Protein AF-A0A944YRF7-F1 (afdb_monomer_lite)

Radius of gyration: 14.52 Å; chains: 1; bounding box: 36×24×34 Å

Sequence (79 aa):
MPRVNLWSRVGNKLYLLLAEQENVTDFDTLFDLVYSINWKQYFKKDFPIHIKSSSVRSELFSARTIQSLSKKAVVKKLV

Structure (mmCIF, N/CA/C/O backbone):
data_AF-A0A944YRF7-F1
#
_entry.id   AF-A0A944YRF7-F1
#
loop_
_atom_site.group_PDB
_atom_site.id
_atom_site.type_symbol
_atom_site.label_atom_id
_atom_site.label_alt_id
_atom_site.label_comp_id
_atom_site.label_asym_id
_atom_site.label_entity_id
_atom_site.label_seq_id
_atom_site.pdbx_PDB_ins_code
_atom_site.Cartn_x
_atom_site.Cartn_y
_atom_site.Cartn_z
_atom_site.occupancy
_atom_site.B_iso_or_equiv
_atom_site.auth_seq_id
_atom_site.auth_comp_id
_atom_site.auth_asym_id
_atom_site.auth_atom_id
_atom_site.pdbx_PDB_model_num
ATOM 1 N N . MET A 1 1 ? -16.090 -1.890 -11.305 1.00 62.09 1 MET A N 1
ATOM 2 C CA . MET A 1 1 ? -15.172 -2.977 -10.890 1.00 62.09 1 MET A CA 1
ATOM 3 C C . MET A 1 1 ? -15.648 -4.396 -11.244 1.00 62.09 1 MET A C 1
ATOM 5 O O . MET A 1 1 ? -14.853 -5.092 -11.862 1.00 62.09 1 MET A O 1
ATOM 9 N N . PRO A 1 2 ? -16.890 -4.856 -10.967 1.00 72.44 2 PRO A N 1
ATOM 10 C CA . PRO A 1 2 ? -17.226 -6.288 -11.092 1.00 72.44 2 PRO A CA 1
ATOM 11 C C . PRO A 1 2 ? -17.232 -6.830 -12.530 1.00 72.44 2 PRO A C 1
ATOM 13 O O . PRO A 1 2 ? -16.918 -7.996 -12.740 1.00 72.44 2 PRO A O 1
ATOM 16 N N . ARG A 1 3 ? -17.520 -5.990 -13.536 1.00 84.19 3 ARG A N 1
ATOM 17 C CA . ARG A 1 3 ? -17.522 -6.421 -14.945 1.00 84.19 3 ARG A CA 1
ATOM 18 C C . ARG A 1 3 ? -16.160 -6.969 -15.385 1.00 84.19 3 ARG A C 1
ATOM 20 O O . ARG A 1 3 ? -16.109 -8.049 -15.951 1.00 84.19 3 ARG A O 1
ATOM 27 N N . VAL A 1 4 ? -15.057 -6.276 -15.107 1.00 87.00 4 VAL A N 1
ATOM 28 C CA . VAL A 1 4 ? -13.737 -6.737 -15.579 1.00 87.00 4 VAL A CA 1
ATOM 29 C C . VAL A 1 4 ? -13.339 -8.053 -14.905 1.00 87.00 4 VAL A C 1
ATOM 31 O O . VAL A 1 4 ? -12.851 -8.948 -15.586 1.00 87.00 4 VAL A O 1
ATOM 34 N N . ASN A 1 5 ? -13.635 -8.216 -13.611 1.00 86.50 5 ASN A N 1
ATOM 35 C CA . ASN A 1 5 ? -13.378 -9.477 -12.909 1.00 86.50 5 ASN A CA 1
ATOM 36 C C . ASN A 1 5 ? -14.211 -10.648 -13.448 1.00 86.50 5 ASN A C 1
ATOM 38 O O . ASN A 1 5 ? -13.729 -11.771 -13.430 1.00 86.50 5 ASN A O 1
ATOM 42 N N . LEU A 1 6 ? -15.441 -10.402 -13.911 1.00 88.19 6 LEU A N 1
ATOM 43 C CA . LEU A 1 6 ? -16.317 -11.457 -14.427 1.00 88.19 6 LEU A CA 1
ATOM 44 C C . LEU A 1 6 ? -16.023 -11.814 -15.892 1.00 88.19 6 LEU A C 1
ATOM 46 O O . LEU A 1 6 ? -16.115 -12.974 -16.279 1.00 88.19 6 LEU A O 1
ATOM 50 N N . TRP A 1 7 ? -15.699 -10.815 -16.718 1.00 90.75 7 TRP A N 1
ATOM 51 C CA . TRP A 1 7 ? -15.596 -10.974 -18.173 1.00 90.75 7 TRP A CA 1
ATOM 52 C C . TRP A 1 7 ? -14.168 -11.227 -18.674 1.00 90.75 7 TRP A C 1
ATOM 54 O O . TRP A 1 7 ? -13.995 -11.636 -19.823 1.00 90.75 7 TRP A O 1
ATOM 64 N N . SER A 1 8 ? -13.139 -11.006 -17.851 1.00 90.12 8 SER A N 1
ATOM 65 C CA . SER A 1 8 ? -11.755 -11.293 -18.239 1.00 90.12 8 SER A CA 1
ATOM 66 C C . SER A 1 8 ? -11.499 -12.800 -18.270 1.00 90.12 8 SER A C 1
ATOM 68 O O . SER A 1 8 ? -11.551 -13.468 -17.243 1.00 90.12 8 SER A O 1
ATOM 70 N N . ARG A 1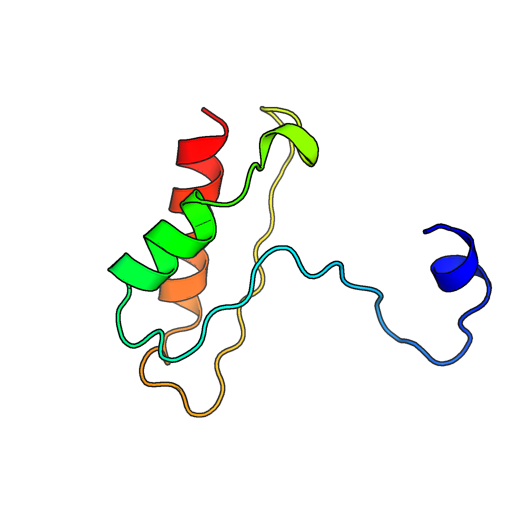 9 ? -11.193 -13.336 -19.456 1.00 89.75 9 ARG A N 1
ATOM 71 C CA . ARG A 1 9 ? -10.835 -14.755 -19.656 1.00 89.75 9 ARG A CA 1
ATOM 72 C C . ARG A 1 9 ? -9.325 -15.003 -19.744 1.00 89.75 9 ARG A C 1
ATOM 74 O O . ARG A 1 9 ? -8.906 -16.147 -19.841 1.00 89.75 9 ARG A O 1
ATOM 81 N N . VAL A 1 10 ? -8.526 -13.933 -19.749 1.00 91.44 10 VAL A N 1
ATOM 82 C CA . VAL A 1 10 ? -7.067 -13.972 -19.984 1.00 91.44 10 VAL A CA 1
ATOM 83 C C . VAL A 1 10 ? -6.282 -13.362 -18.819 1.00 91.44 10 VAL A C 1
ATOM 85 O O . VAL A 1 10 ? -5.134 -13.721 -18.579 1.00 91.44 10 VAL A O 1
ATOM 88 N N . GLY A 1 11 ? -6.879 -12.428 -18.072 1.00 86.06 11 GLY A N 1
ATOM 89 C CA . GLY A 1 11 ? -6.195 -11.758 -16.970 1.00 86.06 11 GLY A CA 1
ATOM 90 C C . GLY A 1 11 ? -6.065 -12.655 -15.741 1.00 86.06 11 GLY A C 1
ATOM 91 O O . GLY A 1 11 ? -7.064 -13.128 -15.213 1.00 86.06 11 GLY A O 1
ATOM 92 N N . ASN A 1 12 ? -4.841 -12.817 -15.235 1.00 88.31 12 ASN A N 1
ATOM 93 C CA . ASN A 1 12 ? -4.589 -13.605 -14.026 1.00 88.31 12 ASN A CA 1
ATOM 94 C C . ASN A 1 12 ? -5.138 -12.929 -12.758 1.00 88.31 12 ASN A C 1
ATOM 96 O O . ASN A 1 12 ? -5.715 -13.590 -11.898 1.00 88.31 12 ASN A O 1
ATOM 100 N N . LYS A 1 13 ? -4.906 -11.617 -12.600 1.00 88.38 13 LYS A N 1
ATOM 101 C CA . LYS A 1 13 ? -5.299 -10.827 -11.419 1.00 88.38 13 LYS A CA 1
ATOM 102 C C . LYS A 1 13 ? -5.611 -9.390 -11.817 1.00 88.38 13 LYS A C 1
ATOM 104 O O . LYS A 1 13 ? -4.931 -8.833 -12.674 1.00 88.38 13 LYS A O 1
ATOM 109 N N . LEU A 1 14 ? -6.599 -8.794 -11.151 1.00 89.38 14 LEU A N 1
ATOM 110 C CA . LEU A 1 14 ? -6.910 -7.372 -11.253 1.00 89.38 14 LEU A CA 1
ATOM 111 C C . LEU A 1 14 ? -6.385 -6.655 -10.005 1.00 89.38 14 LEU A C 1
ATOM 113 O O . LEU A 1 14 ? -6.746 -7.027 -8.888 1.00 89.38 14 LEU A O 1
ATOM 117 N N . TYR A 1 15 ? -5.558 -5.632 -10.198 1.00 90.19 15 TYR A N 1
ATOM 118 C CA . TYR A 1 15 ? -5.049 -4.784 -9.121 1.00 90.19 15 TYR A CA 1
ATOM 119 C C . TYR A 1 15 ? -5.598 -3.364 -9.257 1.00 90.19 15 TYR A C 1
ATOM 121 O O . TYR A 1 15 ? -5.891 -2.909 -10.362 1.00 90.19 15 TYR A O 1
ATOM 129 N N . LEU A 1 16 ? -5.732 -2.672 -8.125 1.00 90.31 16 LEU A N 1
ATOM 130 C CA . LEU A 1 16 ? -6.036 -1.246 -8.075 1.00 90.31 16 LEU A CA 1
ATOM 131 C C . LEU A 1 16 ? -4.747 -0.491 -7.744 1.00 90.31 16 LEU A C 1
ATOM 133 O O . LEU A 1 16 ? -4.124 -0.776 -6.721 1.00 90.31 16 LEU A O 1
ATOM 137 N N . LEU A 1 17 ? -4.358 0.456 -8.598 1.00 91.88 17 LEU A N 1
ATOM 138 C CA . LEU A 1 17 ? -3.236 1.350 -8.323 1.00 91.88 17 LEU A CA 1
ATOM 139 C C . LEU A 1 17 ? -3.675 2.389 -7.284 1.00 91.88 17 LEU A C 1
ATOM 141 O O . LEU A 1 17 ? -4.636 3.119 -7.518 1.00 91.88 17 LEU A O 1
ATOM 145 N N . LEU A 1 18 ? -3.003 2.419 -6.131 1.00 91.88 18 LEU A N 1
ATOM 146 C CA . LEU A 1 18 ? -3.325 3.341 -5.032 1.00 91.88 18 LEU A CA 1
ATOM 147 C C . LEU A 1 18 ? -2.401 4.559 -4.991 1.00 91.88 18 LEU A C 1
ATOM 149 O O . LEU A 1 18 ? -2.857 5.657 -4.690 1.00 91.88 18 LEU A O 1
ATOM 153 N N . ALA A 1 19 ? -1.118 4.351 -5.266 1.00 91.19 19 ALA A N 1
ATOM 154 C CA . ALA A 1 19 ? -0.114 5.395 -5.366 1.00 91.19 19 ALA A CA 1
ATOM 155 C C . ALA A 1 19 ? 1.024 4.908 -6.264 1.00 91.19 19 ALA A C 1
ATOM 157 O O . ALA A 1 19 ? 1.292 3.707 -6.340 1.00 91.19 19 ALA A O 1
ATOM 158 N N . GLU A 1 20 ? 1.688 5.855 -6.908 1.00 91.81 20 GLU A N 1
ATOM 159 C CA . GLU A 1 20 ? 2.868 5.650 -7.735 1.00 91.81 20 GLU A CA 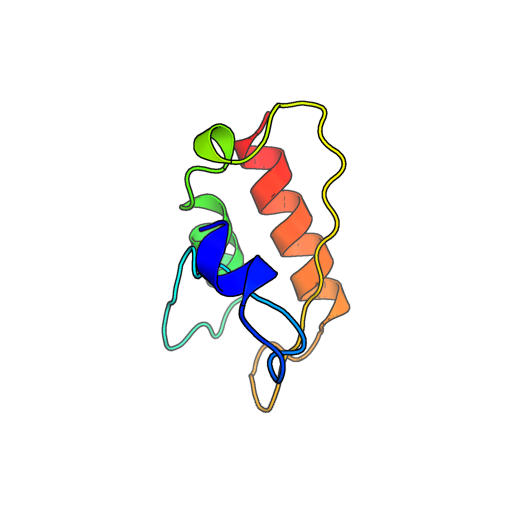1
ATOM 160 C C . GLU A 1 20 ? 3.819 6.818 -7.482 1.00 91.81 20 GLU A C 1
ATOM 162 O O . GLU A 1 20 ? 3.377 7.959 -7.341 1.00 91.81 20 GLU A O 1
ATOM 167 N N . GLN A 1 21 ? 5.111 6.526 -7.368 1.00 89.00 21 GLN A N 1
ATOM 168 C CA . GLN A 1 21 ? 6.144 7.535 -7.187 1.00 89.00 21 GLN A CA 1
ATOM 169 C C . GLN A 1 21 ? 7.438 7.053 -7.834 1.00 89.00 21 GLN A C 1
ATOM 171 O O . GLN A 1 21 ? 7.833 5.897 -7.674 1.00 89.00 21 GLN A O 1
ATOM 176 N N . GLU A 1 22 ? 8.098 7.959 -8.546 1.00 85.25 22 GLU A N 1
ATOM 177 C CA . GLU A 1 22 ? 9.402 7.721 -9.154 1.00 85.25 22 GLU A CA 1
ATOM 178 C C . GLU A 1 22 ? 10.538 8.005 -8.160 1.00 85.25 22 GLU A C 1
ATOM 180 O O . GLU A 1 22 ? 10.380 8.785 -7.221 1.00 85.25 22 GLU A O 1
ATOM 185 N N . ASN A 1 23 ? 11.703 7.395 -8.397 1.00 82.19 23 ASN A N 1
ATOM 186 C CA . ASN A 1 23 ? 12.945 7.644 -7.650 1.00 82.19 23 ASN A CA 1
ATOM 187 C C . ASN A 1 23 ? 12.843 7.420 -6.130 1.00 82.19 23 ASN A C 1
ATOM 189 O O . ASN A 1 23 ? 13.379 8.186 -5.333 1.00 82.19 23 ASN A O 1
ATOM 19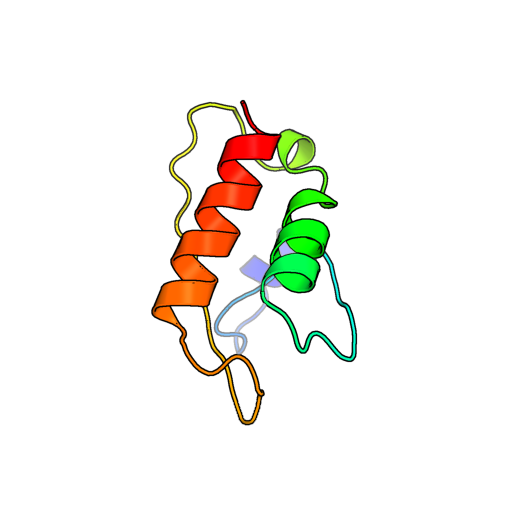3 N N . VAL A 1 24 ? 12.177 6.341 -5.716 1.00 84.38 24 VAL A N 1
ATOM 194 C CA . VAL A 1 24 ? 12.186 5.891 -4.317 1.00 84.38 24 VAL A CA 1
ATOM 195 C C . VAL A 1 24 ? 13.486 5.124 -4.055 1.00 84.38 24 VAL A C 1
ATOM 197 O O . VAL A 1 24 ? 13.585 3.929 -4.334 1.00 84.38 24 VAL A O 1
ATOM 200 N N . THR A 1 25 ? 14.491 5.838 -3.560 1.00 85.88 25 THR A N 1
ATOM 201 C CA . THR A 1 25 ? 15.831 5.316 -3.229 1.00 85.88 25 THR A CA 1
ATOM 202 C C . THR A 1 25 ? 15.936 4.870 -1.771 1.00 85.88 25 THR A C 1
ATOM 204 O O . THR A 1 25 ? 16.669 3.939 -1.443 1.00 85.88 25 THR A O 1
ATOM 207 N N . ASP A 1 26 ? 15.123 5.471 -0.899 1.00 89.12 26 ASP A N 1
ATOM 208 C CA . ASP A 1 26 ? 15.205 5.308 0.550 1.00 89.12 26 ASP A CA 1
ATOM 209 C C . ASP A 1 26 ? 13.991 4.593 1.151 1.00 89.12 26 ASP A C 1
ATOM 211 O O . ASP A 1 26 ? 12.869 4.614 0.641 1.00 89.12 26 ASP A O 1
ATOM 215 N N . PHE A 1 27 ? 14.210 3.965 2.305 1.00 88.19 27 PHE A N 1
ATOM 216 C CA . PHE A 1 27 ? 13.133 3.319 3.051 1.00 88.19 27 PHE A CA 1
ATOM 217 C C . PHE A 1 27 ? 12.154 4.336 3.654 1.00 88.19 27 PHE A C 1
ATOM 219 O O . PHE A 1 27 ? 10.959 4.053 3.726 1.00 88.19 27 PHE A O 1
ATOM 226 N N . ASP A 1 28 ? 12.626 5.517 4.048 1.00 90.00 28 ASP A N 1
ATOM 22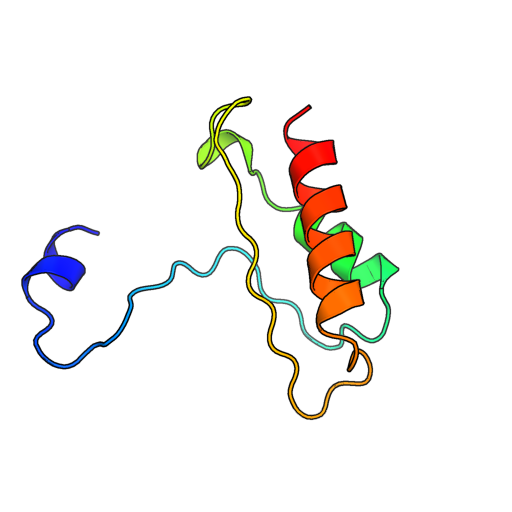7 C CA . ASP A 1 28 ? 11.769 6.545 4.646 1.00 90.00 28 ASP A CA 1
ATOM 228 C C . ASP A 1 28 ? 10.790 7.128 3.622 1.00 90.00 28 ASP A C 1
ATOM 230 O O . ASP A 1 28 ? 9.593 7.217 3.894 1.00 90.00 28 ASP A O 1
ATOM 234 N N . THR A 1 29 ? 11.250 7.398 2.396 1.00 90.88 29 THR A N 1
ATOM 235 C CA . THR A 1 29 ? 10.378 7.878 1.312 1.00 90.88 29 THR A CA 1
ATOM 236 C C . THR A 1 29 ? 9.334 6.829 0.928 1.00 90.88 29 THR A C 1
ATOM 238 O O . THR A 1 29 ? 8.160 7.157 0.749 1.00 90.88 29 THR A O 1
ATOM 241 N N . LEU A 1 30 ? 9.711 5.545 0.906 1.00 90.38 30 LEU A N 1
ATOM 242 C CA . LEU A 1 30 ? 8.766 4.440 0.736 1.00 90.38 30 LEU A CA 1
ATOM 243 C C . LEU A 1 30 ? 7.726 4.387 1.869 1.00 90.38 30 LEU A C 1
ATOM 245 O O . LEU A 1 30 ? 6.545 4.128 1.620 1.00 90.38 30 LEU A O 1
ATOM 249 N N . PHE A 1 31 ? 8.150 4.594 3.117 1.00 91.88 31 PHE A N 1
ATOM 250 C CA . PHE A 1 31 ? 7.251 4.603 4.269 1.00 91.88 31 PHE A CA 1
ATOM 251 C C . PHE A 1 31 ? 6.237 5.744 4.166 1.00 91.88 31 PHE A C 1
ATOM 253 O O . PHE A 1 31 ? 5.036 5.502 4.320 1.00 91.88 31 PHE A O 1
ATOM 260 N N . ASP A 1 32 ? 6.704 6.952 3.860 1.00 92.06 32 ASP A N 1
ATOM 261 C CA . ASP A 1 32 ? 5.865 8.141 3.728 1.00 92.06 32 ASP A CA 1
ATOM 262 C C . ASP A 1 32 ? 4.870 8.010 2.574 1.00 92.06 32 ASP A C 1
ATOM 264 O O . ASP A 1 32 ? 3.685 8.313 2.743 1.00 92.06 32 ASP A O 1
ATOM 268 N N . LEU A 1 33 ? 5.301 7.451 1.438 1.00 92.25 33 LEU A N 1
ATOM 269 C CA . LEU A 1 33 ? 4.424 7.148 0.310 1.00 92.25 33 LEU A CA 1
ATOM 270 C C . LEU A 1 33 ? 3.289 6.205 0.725 1.00 92.25 33 LEU A C 1
ATOM 272 O O . LEU A 1 33 ? 2.115 6.501 0.499 1.00 92.25 33 LEU A O 1
ATOM 276 N N . VAL A 1 34 ? 3.608 5.089 1.387 1.00 92.19 34 VAL A N 1
ATOM 277 C CA . VAL A 1 34 ? 2.594 4.130 1.859 1.00 92.19 34 VAL A CA 1
ATOM 278 C C . VAL A 1 34 ? 1.695 4.762 2.926 1.00 92.19 34 VAL A C 1
ATOM 280 O O . VAL A 1 34 ? 0.497 4.485 2.966 1.00 92.19 34 VAL A O 1
ATOM 283 N N . TYR A 1 35 ? 2.233 5.631 3.780 1.00 91.75 35 TYR A N 1
ATOM 284 C CA . TYR A 1 35 ? 1.477 6.331 4.818 1.00 91.75 35 TYR A CA 1
ATOM 285 C C . TYR A 1 35 ? 0.557 7.439 4.270 1.00 91.75 35 TYR A C 1
ATOM 287 O O . TYR A 1 35 ? -0.459 7.776 4.896 1.00 91.75 35 TYR A O 1
ATOM 295 N N . SER A 1 36 ? 0.880 8.003 3.103 1.00 92.62 36 SER A N 1
ATOM 296 C CA . SER A 1 36 ? 0.083 9.045 2.443 1.00 92.62 36 SER A CA 1
ATOM 297 C C . SER A 1 36 ? -1.295 8.538 1.998 1.00 92.62 36 SER A C 1
ATOM 299 O O . SER A 1 36 ? -2.281 9.275 2.069 1.00 92.62 36 SER A O 1
ATOM 301 N N . ILE A 1 37 ? -1.393 7.255 1.636 1.00 91.69 37 ILE A N 1
ATOM 302 C CA . ILE A 1 37 ? -2.626 6.616 1.167 1.00 91.69 37 ILE A CA 1
ATOM 303 C C . ILE A 1 37 ? -3.688 6.617 2.279 1.00 91.69 37 ILE A C 1
ATOM 305 O O . ILE A 1 37 ? -3.437 6.253 3.434 1.00 91.69 37 ILE A O 1
ATOM 309 N N . ASN A 1 38 ? -4.922 6.994 1.933 1.00 90.19 38 ASN A N 1
ATOM 310 C CA . ASN A 1 38 ? -6.049 6.970 2.865 1.00 90.19 38 ASN A CA 1
ATOM 311 C C . ASN A 1 38 ? -6.627 5.551 3.028 1.00 90.19 38 ASN A C 1
ATOM 313 O O . ASN A 1 38 ? -7.682 5.212 2.492 1.00 90.19 38 ASN A O 1
ATOM 317 N N . TRP A 1 39 ? -5.937 4.710 3.801 1.00 89.62 39 TRP A N 1
ATOM 318 C CA . TRP A 1 39 ? -6.314 3.307 4.017 1.00 89.62 39 TRP A CA 1
ATOM 319 C C . TRP A 1 39 ? -7.706 3.106 4.639 1.00 89.62 39 TRP A C 1
ATOM 321 O O . TRP A 1 39 ? -8.317 2.063 4.404 1.00 89.62 39 TRP A O 1
ATOM 331 N N . LYS A 1 40 ? -8.245 4.099 5.364 1.00 87.19 40 LYS A N 1
ATOM 332 C CA . LYS A 1 40 ? -9.577 4.028 6.000 1.00 87.19 40 LYS A CA 1
ATOM 333 C C . LYS A 1 40 ? -10.724 3.926 4.990 1.00 87.19 40 LYS A C 1
ATOM 335 O O . LYS A 1 40 ? -11.790 3.428 5.334 1.00 87.19 40 LYS A O 1
ATOM 340 N N . GLN A 1 41 ? -10.511 4.371 3.750 1.00 88.94 41 GLN A N 1
ATOM 341 C CA . GLN A 1 41 ? -11.494 4.224 2.674 1.00 88.94 41 GLN A CA 1
ATOM 342 C C . GLN A 1 41 ? -11.614 2.771 2.186 1.00 88.94 41 GLN A C 1
ATOM 344 O O . GLN A 1 41 ? -12.665 2.376 1.684 1.00 88.94 41 GLN A O 1
ATOM 349 N N . TYR A 1 42 ? -10.549 1.978 2.330 1.00 87.38 42 TYR A N 1
ATOM 350 C CA . TYR A 1 42 ? -10.455 0.630 1.765 1.00 87.38 42 TYR A CA 1
ATOM 351 C C . TYR A 1 42 ? -10.616 -0.472 2.814 1.00 87.38 42 TYR A C 1
ATOM 353 O O . TYR A 1 42 ? -11.214 -1.508 2.526 1.00 87.38 42 TYR A O 1
ATOM 361 N N . PHE A 1 43 ? -10.100 -0.261 4.028 1.00 87.00 43 PHE A N 1
ATOM 362 C CA . PHE A 1 43 ? -10.075 -1.271 5.085 1.00 87.00 43 PHE A CA 1
ATOM 363 C C . PHE A 1 43 ? -10.721 -0.767 6.377 1.00 87.00 43 PHE A C 1
ATOM 365 O O . PHE A 1 43 ? -10.560 0.387 6.773 1.00 87.00 43 PHE A O 1
ATOM 372 N N . LYS A 1 44 ? -11.418 -1.676 7.069 1.00 83.00 44 LYS A N 1
ATOM 373 C CA . LYS A 1 44 ? -11.858 -1.487 8.460 1.00 83.00 44 LYS A CA 1
ATOM 374 C C . LYS A 1 44 ? -10.707 -1.819 9.420 1.00 83.00 44 LYS A C 1
ATOM 376 O O . LYS A 1 44 ? -9.801 -2.564 9.052 1.00 83.00 44 LYS A O 1
ATOM 381 N N . LYS A 1 45 ? -10.768 -1.295 10.651 1.00 74.81 45 LYS A N 1
ATOM 382 C CA . LYS A 1 45 ? -9.673 -1.342 11.641 1.00 74.81 45 LYS A CA 1
ATOM 383 C C . LYS A 1 45 ? -9.151 -2.759 11.947 1.00 74.81 45 LYS A C 1
ATOM 385 O O . LYS A 1 45 ? -7.944 -2.928 12.054 1.00 74.81 45 LYS A O 1
ATOM 390 N N . ASP A 1 46 ? -10.029 -3.764 11.981 1.00 77.25 46 ASP A N 1
ATOM 391 C CA . ASP A 1 46 ? -9.681 -5.152 12.345 1.00 77.25 46 ASP A CA 1
ATOM 392 C C . ASP A 1 46 ? -9.523 -6.109 11.149 1.00 77.25 46 ASP A C 1
ATOM 394 O O . ASP A 1 46 ? -9.605 -7.329 11.295 1.00 77.25 46 ASP A O 1
ATOM 398 N N . PHE A 1 47 ? -9.328 -5.589 9.934 1.00 84.12 47 PHE A N 1
ATOM 399 C CA . PHE A 1 47 ? -9.187 -6.452 8.762 1.00 84.12 47 PHE A CA 1
ATOM 400 C C . PHE A 1 47 ? -7.769 -7.051 8.671 1.00 84.12 47 PHE A C 1
ATOM 402 O O . PHE A 1 47 ? -6.792 -6.309 8.793 1.00 84.12 47 PHE A O 1
ATOM 409 N N . PRO A 1 48 ? -7.601 -8.365 8.420 1.00 85.38 48 PRO A N 1
ATOM 410 C CA . PRO A 1 48 ? -6.278 -8.956 8.242 1.00 85.38 48 PRO A CA 1
ATOM 411 C C . PRO A 1 48 ? -5.634 -8.473 6.934 1.00 85.38 48 PRO A C 1
ATOM 413 O O . PRO A 1 48 ? -6.169 -8.673 5.844 1.00 85.38 48 PRO A O 1
ATOM 416 N N . ILE A 1 49 ? -4.455 -7.850 7.036 1.00 86.44 49 ILE A N 1
ATOM 417 C CA . ILE A 1 49 ? -3.730 -7.282 5.889 1.00 86.44 49 ILE A CA 1
ATOM 418 C C . ILE A 1 49 ? -2.496 -8.127 5.572 1.00 86.44 49 ILE A C 1
ATOM 420 O O . ILE A 1 49 ? -1.574 -8.258 6.385 1.00 86.44 49 ILE A O 1
ATOM 424 N N . HIS A 1 50 ? -2.457 -8.653 4.347 1.00 89.69 50 HIS A N 1
ATOM 425 C CA . HIS A 1 50 ? -1.306 -9.354 3.786 1.00 89.69 50 HIS A CA 1
ATOM 426 C C . HIS A 1 50 ? -0.643 -8.502 2.705 1.00 89.69 50 HIS A C 1
ATOM 428 O O . HIS A 1 50 ? -1.271 -8.154 1.709 1.00 89.69 50 HIS A O 1
ATOM 434 N N . ILE A 1 51 ? 0.644 -8.207 2.880 1.00 90.62 51 ILE A N 1
ATOM 435 C CA . ILE A 1 51 ? 1.436 -7.439 1.913 1.00 90.62 51 ILE A CA 1
ATOM 436 C C . ILE A 1 51 ? 2.319 -8.393 1.127 1.00 90.62 51 ILE A C 1
ATOM 438 O O . ILE A 1 51 ? 3.006 -9.233 1.712 1.00 90.62 51 ILE A O 1
ATOM 442 N N . LYS A 1 52 ? 2.303 -8.246 -0.197 1.00 90.31 52 LYS A N 1
ATOM 443 C CA . LYS A 1 52 ? 3.248 -8.878 -1.117 1.00 90.31 52 LYS A CA 1
ATOM 444 C C . LYS A 1 52 ? 4.126 -7.781 -1.699 1.00 90.31 52 LYS A C 1
ATOM 446 O O . LYS A 1 52 ? 3.599 -6.778 -2.166 1.00 90.31 52 LYS A O 1
ATOM 451 N N . SER A 1 53 ? 5.435 -7.977 -1.646 1.00 87.75 53 SER A N 1
ATOM 452 C CA . SER A 1 53 ? 6.424 -7.060 -2.203 1.00 87.75 53 SER A CA 1
ATOM 453 C C . SER A 1 53 ? 7.200 -7.757 -3.315 1.00 87.75 53 SER A C 1
ATOM 455 O O . SER A 1 53 ? 7.489 -8.952 -3.243 1.00 87.75 53 SER A O 1
ATOM 457 N N . SER A 1 54 ? 7.534 -6.998 -4.349 1.00 86.56 54 SER A N 1
ATOM 458 C CA . SER A 1 54 ? 8.449 -7.396 -5.412 1.00 86.56 54 SER A CA 1
ATOM 459 C C . SER A 1 54 ? 9.345 -6.208 -5.718 1.00 86.56 54 SER A C 1
ATOM 461 O O . SER A 1 54 ? 8.843 -5.095 -5.844 1.00 86.56 54 SER A O 1
ATOM 463 N N . S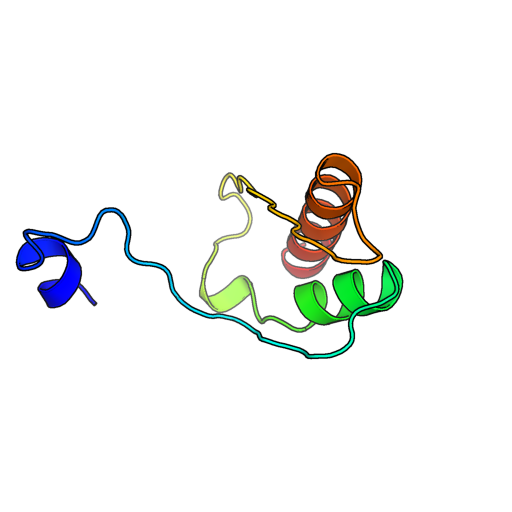ER A 1 55 ? 10.646 -6.447 -5.835 1.00 86.88 55 SER A N 1
ATOM 464 C CA . SER A 1 55 ? 11.629 -5.439 -6.225 1.00 86.88 55 SER A CA 1
ATOM 465 C C . SER A 1 55 ? 12.473 -6.006 -7.358 1.00 86.88 55 SER A C 1
ATOM 467 O O . SER A 1 55 ? 12.901 -7.160 -7.292 1.00 86.88 55 SER A O 1
ATOM 469 N N . VAL A 1 56 ? 12.654 -5.224 -8.421 1.00 84.94 56 VAL A N 1
ATOM 470 C CA . VAL A 1 56 ? 13.392 -5.627 -9.620 1.00 84.94 56 VAL A CA 1
ATOM 471 C C . VAL A 1 56 ? 14.307 -4.477 -10.007 1.00 84.94 56 VAL A C 1
ATOM 473 O O . VAL A 1 56 ? 13.824 -3.409 -10.361 1.00 84.94 56 VAL A O 1
ATOM 476 N N . ARG A 1 57 ? 15.627 -4.712 -9.969 1.00 81.50 57 ARG A N 1
ATOM 477 C CA . ARG A 1 57 ? 16.653 -3.713 -10.334 1.00 81.50 57 ARG A CA 1
ATOM 478 C C . ARG A 1 57 ? 16.475 -2.365 -9.609 1.00 81.50 57 ARG A C 1
ATOM 480 O O . ARG A 1 57 ? 16.668 -1.316 -10.210 1.00 81.50 57 ARG A O 1
ATOM 487 N N . SER A 1 58 ? 16.103 -2.398 -8.332 1.00 83.06 58 SER A N 1
ATOM 488 C CA . SER A 1 58 ? 15.959 -1.206 -7.488 1.00 83.06 58 SER A CA 1
ATOM 489 C C . SER A 1 58 ? 17.015 -1.207 -6.387 1.00 83.06 58 SER A C 1
ATOM 491 O O . SER A 1 58 ? 17.437 -2.275 -5.939 1.00 83.06 58 SER A O 1
ATOM 493 N N . GLU A 1 59 ? 17.401 -0.022 -5.915 1.00 81.44 59 GLU A N 1
ATOM 494 C CA . GLU A 1 59 ? 18.308 0.136 -4.765 1.00 81.44 59 GLU A CA 1
ATOM 495 C C . GLU A 1 59 ? 17.737 -0.543 -3.509 1.00 81.44 59 GLU A C 1
ATOM 497 O O . GLU A 1 59 ? 18.437 -1.225 -2.759 1.00 81.44 59 GLU A O 1
ATOM 502 N N . LEU A 1 60 ? 16.414 -0.478 -3.351 1.00 80.44 60 LEU A N 1
ATOM 503 C CA . LEU A 1 60 ? 15.657 -1.209 -2.343 1.00 80.44 60 LEU A CA 1
ATOM 504 C C . LEU A 1 60 ? 15.460 -2.671 -2.778 1.00 80.44 60 LEU A C 1
ATOM 506 O O . LEU A 1 60 ? 14.410 -3.048 -3.295 1.00 80.44 60 LEU A O 1
ATOM 510 N N . PHE A 1 61 ? 16.461 -3.525 -2.570 1.00 81.56 61 PHE A N 1
ATOM 511 C CA . PHE A 1 61 ? 16.402 -4.937 -2.987 1.00 81.56 61 PHE A CA 1
ATOM 512 C C . PHE A 1 61 ? 15.754 -5.869 -1.946 1.00 81.56 61 PHE A C 1
ATOM 514 O O . PHE A 1 61 ? 15.275 -6.957 -2.277 1.00 81.56 61 PHE A O 1
ATOM 521 N N . SER A 1 62 ? 15.730 -5.473 -0.669 1.00 86.88 62 SER A N 1
ATOM 522 C CA . SER A 1 62 ? 15.252 -6.342 0.412 1.00 86.88 62 SER A CA 1
ATOM 523 C C . SER A 1 62 ? 13.723 -6.420 0.449 1.00 86.88 62 SER A C 1
ATOM 525 O O . SER A 1 62 ? 13.048 -5.630 1.117 1.00 86.88 62 SER A O 1
ATOM 527 N N . ALA A 1 63 ? 13.167 -7.437 -0.213 1.00 87.81 63 ALA A N 1
ATOM 528 C CA . ALA A 1 63 ? 11.726 -7.693 -0.239 1.00 87.81 63 ALA A CA 1
ATOM 529 C C . ALA A 1 63 ? 11.122 -7.841 1.171 1.00 87.81 63 ALA A C 1
ATOM 531 O O . ALA A 1 63 ? 10.023 -7.342 1.423 1.00 87.81 63 ALA A O 1
ATOM 532 N N . ARG A 1 64 ? 11.853 -8.468 2.108 1.00 88.81 64 ARG A N 1
ATOM 533 C CA . ARG A 1 64 ? 11.424 -8.630 3.509 1.00 88.81 64 ARG A CA 1
ATOM 534 C C . ARG A 1 64 ? 11.352 -7.284 4.237 1.00 88.81 64 ARG A C 1
ATOM 536 O O . ARG A 1 64 ? 10.396 -7.061 4.977 1.00 88.81 64 ARG A O 1
ATOM 543 N N . THR A 1 65 ? 12.331 -6.399 4.028 1.00 90.00 65 THR A N 1
ATOM 544 C CA . THR A 1 65 ? 12.346 -5.065 4.654 1.00 90.00 65 THR A CA 1
ATOM 545 C C . THR A 1 65 ? 11.226 -4.193 4.098 1.00 90.00 65 THR A C 1
ATOM 547 O O . THR A 1 65 ? 10.494 -3.583 4.869 1.00 90.00 65 THR A O 1
ATOM 550 N N . ILE A 1 66 ? 11.020 -4.210 2.778 1.00 91.62 66 ILE A N 1
ATOM 551 C CA . ILE A 1 66 ? 9.899 -3.515 2.127 1.00 91.62 66 ILE A CA 1
ATOM 552 C C . ILE A 1 66 ? 8.572 -3.995 2.720 1.00 91.62 66 ILE A C 1
ATOM 554 O O . ILE A 1 66 ? 7.752 -3.195 3.158 1.00 91.62 66 ILE A O 1
ATOM 558 N N . GLN A 1 67 ? 8.378 -5.312 2.811 1.00 92.50 67 GLN A N 1
ATOM 559 C CA . GLN A 1 67 ? 7.141 -5.888 3.331 1.00 92.50 67 GLN A CA 1
ATOM 560 C C . GLN A 1 67 ? 6.866 -5.472 4.783 1.00 92.50 67 GLN A C 1
ATOM 562 O O . GLN A 1 67 ? 5.737 -5.098 5.111 1.00 92.50 67 GLN A O 1
ATOM 567 N N . SER A 1 68 ? 7.870 -5.549 5.664 1.00 92.81 68 SER A N 1
ATOM 568 C CA . SER A 1 68 ? 7.707 -5.206 7.080 1.00 92.81 68 SER A CA 1
ATOM 569 C C . SER A 1 68 ? 7.477 -3.707 7.284 1.00 92.81 68 SER A C 1
ATOM 571 O O . SER A 1 68 ? 6.625 -3.325 8.092 1.00 92.81 68 SER A O 1
ATOM 573 N N . LEU A 1 69 ? 8.174 -2.864 6.520 1.00 93.12 69 LEU A N 1
ATOM 574 C CA . LEU A 1 69 ? 8.051 -1.414 6.586 1.00 93.12 69 LEU A CA 1
ATOM 575 C C . LEU A 1 69 ? 6.696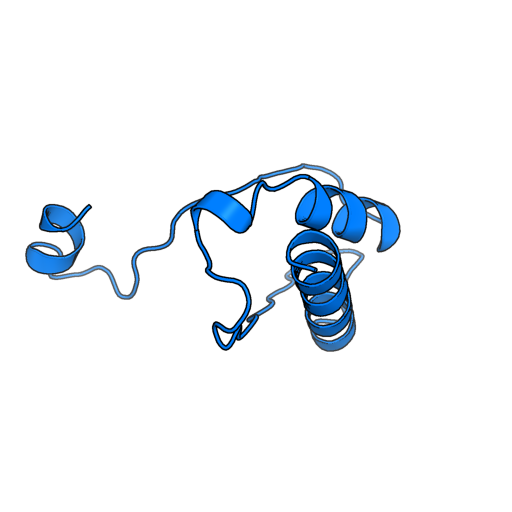 -0.937 6.066 1.00 93.12 69 LEU A C 1
ATOM 577 O O . LEU A 1 69 ? 5.998 -0.205 6.769 1.00 93.12 69 LEU A O 1
ATOM 581 N N . SER A 1 70 ? 6.265 -1.429 4.902 1.00 92.12 70 SER A N 1
ATOM 582 C CA . SER A 1 70 ? 4.933 -1.136 4.371 1.00 92.12 70 SER A CA 1
ATOM 583 C C . SER A 1 70 ? 3.842 -1.611 5.332 1.00 92.12 70 SER A C 1
ATOM 585 O O . SER A 1 70 ? 2.881 -0.885 5.569 1.00 92.12 70 SER A O 1
ATOM 587 N N . LYS A 1 71 ? 3.999 -2.784 5.972 1.00 92.06 71 LYS A N 1
ATOM 588 C CA . LYS A 1 71 ? 3.032 -3.262 6.977 1.00 92.06 71 LYS A CA 1
ATOM 589 C C . LYS A 1 71 ? 2.929 -2.305 8.153 1.00 92.06 71 LYS A C 1
ATOM 591 O O . LYS A 1 71 ? 1.825 -1.996 8.596 1.00 92.06 71 LYS A O 1
ATOM 596 N N . LYS A 1 72 ? 4.070 -1.816 8.633 1.00 92.56 72 LYS A N 1
ATOM 597 C CA . LYS A 1 72 ? 4.123 -0.836 9.716 1.00 92.56 72 LYS A CA 1
ATOM 598 C C . LYS A 1 72 ? 3.423 0.470 9.323 1.00 92.56 72 LYS A C 1
ATOM 600 O O . LYS A 1 72 ? 2.636 0.973 10.119 1.00 92.56 72 LYS A O 1
ATOM 605 N N . ALA A 1 73 ? 3.658 0.982 8.114 1.00 92.25 73 ALA A N 1
ATOM 606 C CA . ALA A 1 73 ? 3.033 2.211 7.616 1.00 92.25 73 ALA A CA 1
ATOM 607 C C . ALA A 1 73 ? 1.502 2.100 7.550 1.00 92.25 73 ALA A C 1
ATOM 609 O O . ALA A 1 73 ? 0.792 2.961 8.073 1.00 92.25 73 ALA A O 1
ATOM 610 N N . VAL A 1 74 ? 0.994 1.002 6.980 1.00 91.19 74 VAL A N 1
ATOM 611 C CA . VAL A 1 74 ? -0.449 0.744 6.864 1.00 91.19 74 VAL A CA 1
ATOM 612 C C . VAL A 1 74 ? -1.103 0.650 8.243 1.00 91.19 74 VAL A C 1
ATOM 614 O O . VAL A 1 74 ? -2.099 1.322 8.500 1.00 91.19 74 VAL A O 1
ATOM 617 N N . VAL A 1 75 ? -0.524 -0.138 9.158 1.00 89.88 75 VAL A N 1
ATOM 618 C CA . VAL A 1 75 ? -1.057 -0.287 10.523 1.00 89.88 75 VAL A CA 1
ATOM 619 C C . VAL A 1 75 ? -1.056 1.056 11.251 1.00 89.88 75 VAL A C 1
ATOM 621 O O . VAL A 1 75 ? -2.076 1.428 11.821 1.00 89.88 75 VAL A O 1
ATOM 624 N N . LYS A 1 76 ? 0.034 1.831 11.172 1.00 90.62 76 LYS A N 1
ATOM 625 C CA . LYS A 1 76 ? 0.129 3.152 11.817 1.00 90.62 76 LYS A CA 1
ATOM 626 C C . LYS A 1 76 ? -0.938 4.136 11.322 1.00 90.62 76 LYS A C 1
ATOM 628 O O . LYS A 1 76 ? -1.348 4.998 12.085 1.00 90.62 76 LYS A O 1
ATOM 633 N N . LYS A 1 77 ? -1.392 4.018 10.070 1.00 87.94 77 LYS A N 1
ATOM 634 C CA . LYS A 1 77 ? -2.450 4.873 9.503 1.00 87.94 77 LYS A CA 1
ATOM 635 C C . LYS A 1 77 ? -3.869 4.434 9.893 1.00 87.94 77 LYS A C 1
ATOM 637 O O . LYS A 1 77 ? -4.786 5.258 9.909 1.00 87.94 77 LYS A O 1
ATOM 642 N N . LEU A 1 78 ? -4.066 3.137 10.133 1.00 84.19 78 LEU A N 1
ATOM 643 C CA . LEU A 1 78 ? -5.363 2.551 10.489 1.00 84.19 78 LEU A CA 1
ATOM 644 C C . LEU A 1 78 ? -5.673 2.625 11.990 1.00 84.19 78 LEU A C 1
ATOM 646 O O . LEU A 1 78 ? -6.852 2.613 12.354 1.00 84.19 78 LEU A O 1
ATOM 650 N N . VAL A 1 79 ? -4.638 2.689 12.835 1.00 74.56 79 VAL A N 1
ATOM 651 C CA . VAL A 1 79 ? -4.765 2.928 14.284 1.00 74.56 79 VAL A CA 1
ATOM 652 C C . VAL A 1 79 ? -5.372 4.303 14.533 1.00 74.56 79 VAL A C 1
ATOM 654 O O . VAL A 1 79 ? -6.400 4.312 15.258 1.00 74.56 79 VAL A O 1
#

pLDDT: mean 87.58, std 5.24, range [62.09, 93.12]

Foldseek 3Di:
DVCCVVPDPDDPDDDDDQDDDPDPQDLVVLLVRLLVGQCVVPDALPDDDADFDDDDPGNPHPRVSSRVSSVVSSNVNSD

Secondary structure (DSSP, 8-state):
-HHHHHH-SS-S---------S---SHHHHHHHHHHS-GGGT--TT---------SS-S---HHHHHHHHHHHHHHHH-